Protein AF-A0A962EIC9-F1 (afdb_monomer_lite)

Secondary structure (DSSP, 8-state):
-----EEE-S-SSS---EEEEEEEEETTTEEEEEEEETTEEEEEEE--SSS-HHHHHHHHHHHSTT-EEEE----HHHHHHHHHHHHHHHHHHHS----------PPPEEE---HHHHHHHHHHTTSPTT----HHHHHHHTT-TT-HHHHHHHHHT-SB-

Radius of gyration: 16.2 Å; chains: 1; bounding box: 35×38×38 Å

Structure (mmCIF, N/CA/C/O backbone):
data_AF-A0A962EIC9-F1
#
_entry.id   AF-A0A962EIC9-F1
#
loop_
_atom_site.group_PDB
_atom_site.id
_atom_site.type_symbol
_atom_site.label_atom_id
_atom_site.label_alt_id
_atom_site.label_comp_id
_atom_site.label_asym_id
_atom_site.label_entity_id
_atom_site.label_seq_id
_atom_site.pdbx_PDB_ins_code
_atom_site.Cartn_x
_atom_site.Cartn_y
_atom_site.Cartn_z
_atom_site.occupancy
_atom_site.B_iso_or_equiv
_atom_site.auth_seq_id
_atom_site.auth_comp_id
_atom_site.auth_asym_id
_atom_site.auth_atom_id
_atom_site.pdbx_PDB_model_num
ATOM 1 N N . MET A 1 1 ? -16.361 18.106 -6.132 1.00 31.88 1 MET A N 1
ATOM 2 C CA . MET A 1 1 ? -16.316 16.811 -5.400 1.00 31.88 1 MET A CA 1
ATOM 3 C C . MET A 1 1 ? -15.915 15.711 -6.385 1.00 31.88 1 MET A C 1
ATOM 5 O O . MET A 1 1 ? -16.763 15.001 -6.912 1.00 31.88 1 MET A O 1
ATOM 9 N N . ALA A 1 2 ? -14.630 15.638 -6.741 1.00 37.69 2 ALA A N 1
ATOM 10 C CA . ALA A 1 2 ? -14.134 14.597 -7.638 1.00 37.69 2 ALA A CA 1
ATOM 11 C C . ALA A 1 2 ? -14.112 13.262 -6.876 1.00 37.69 2 ALA A C 1
ATOM 13 O O . ALA A 1 2 ? -13.348 13.090 -5.923 1.00 37.69 2 ALA A O 1
ATOM 14 N N . ASP A 1 3 ? -15.001 12.339 -7.241 1.00 46.19 3 ASP A N 1
ATOM 15 C CA . ASP A 1 3 ? -15.045 11.000 -6.656 1.00 46.19 3 ASP A CA 1
ATOM 16 C C . ASP A 1 3 ? -13.704 10.295 -6.898 1.00 46.19 3 ASP A C 1
ATOM 18 O O . ASP A 1 3 ? -13.356 9.966 -8.032 1.00 46.19 3 ASP A O 1
ATOM 22 N N . LYS A 1 4 ? -12.951 10.029 -5.823 1.00 60.53 4 LYS A N 1
ATOM 23 C CA . LYS A 1 4 ? -11.746 9.187 -5.864 1.00 60.53 4 LYS A CA 1
ATOM 24 C C . LYS A 1 4 ? -12.116 7.830 -6.464 1.00 60.53 4 LYS A C 1
ATOM 26 O O . LYS A 1 4 ? -12.749 7.002 -5.800 1.00 60.53 4 LYS A O 1
ATOM 31 N N . LYS A 1 5 ? -11.719 7.572 -7.708 1.00 82.06 5 LYS A N 1
ATOM 32 C CA . LYS A 1 5 ? -12.122 6.360 -8.420 1.00 82.06 5 LYS A CA 1
ATOM 33 C C . LYS A 1 5 ? -11.212 5.196 -8.038 1.00 82.06 5 LYS A C 1
ATOM 35 O O . LYS A 1 5 ? -10.174 4.947 -8.643 1.00 82.06 5 LYS A O 1
ATOM 40 N N . ILE A 1 6 ? -11.617 4.456 -7.006 1.00 89.62 6 ILE A N 1
ATOM 41 C CA . ILE A 1 6 ? -10.982 3.176 -6.673 1.00 89.62 6 ILE A CA 1
ATOM 42 C C . ILE A 1 6 ? -11.611 2.076 -7.524 1.00 89.62 6 ILE A C 1
ATOM 44 O O . ILE A 1 6 ? -12.747 1.651 -7.297 1.00 89.62 6 ILE A O 1
ATOM 48 N N . ILE A 1 7 ? -10.843 1.584 -8.485 1.00 92.38 7 ILE A N 1
ATOM 49 C CA . ILE A 1 7 ? -11.171 0.444 -9.328 1.00 92.38 7 ILE A CA 1
ATOM 50 C C . ILE A 1 7 ? -10.679 -0.820 -8.621 1.00 92.38 7 ILE A C 1
ATOM 52 O O . ILE A 1 7 ? -9.483 -1.040 -8.441 1.00 92.38 7 ILE A O 1
ATOM 56 N N . TRP A 1 8 ? -11.619 -1.668 -8.209 1.00 92.31 8 TRP A N 1
ATOM 57 C CA . TRP A 1 8 ? -11.310 -2.944 -7.567 1.00 92.31 8 TRP A CA 1
ATOM 58 C C . TRP A 1 8 ? -11.215 -4.051 -8.609 1.00 92.31 8 TRP A C 1
ATOM 60 O O . TRP A 1 8 ? -12.186 -4.334 -9.310 1.00 92.31 8 TRP A O 1
ATOM 70 N N . GLN A 1 9 ? -10.069 -4.718 -8.666 1.00 91.19 9 GLN A N 1
ATOM 71 C CA . GLN A 1 9 ? -9.882 -5.892 -9.504 1.00 91.19 9 GLN A CA 1
ATOM 72 C C . GLN A 1 9 ? -10.280 -7.152 -8.723 1.00 91.19 9 GLN A C 1
ATOM 74 O O . GLN A 1 9 ? -9.680 -7.499 -7.706 1.00 91.19 9 GLN A O 1
ATOM 79 N N . ASN A 1 10 ? -11.313 -7.845 -9.210 1.00 78.00 10 ASN A N 1
ATOM 80 C CA . ASN A 1 10 ? -11.940 -8.972 -8.505 1.00 78.00 10 ASN A CA 1
ATOM 81 C C . ASN A 1 10 ? -11.083 -10.248 -8.480 1.00 78.00 10 ASN A C 1
ATOM 83 O O . ASN A 1 10 ? -11.265 -11.090 -7.604 1.00 78.00 10 ASN A O 1
ATOM 87 N N . SER A 1 11 ? -10.162 -10.414 -9.432 1.00 74.50 11 SER A N 1
ATOM 88 C CA . SER A 1 11 ? -9.276 -11.578 -9.486 1.00 74.50 11 SER A CA 1
ATOM 89 C C . SER A 1 11 ? -7.906 -11.200 -10.025 1.00 74.50 11 SER A C 1
ATOM 91 O O . SER A 1 11 ? -7.782 -10.699 -11.142 1.00 74.50 11 SER A O 1
ATOM 93 N N . ALA A 1 12 ? -6.888 -11.506 -9.225 1.00 70.88 12 ALA A N 1
ATOM 94 C CA . ALA A 1 12 ? -5.478 -11.401 -9.578 1.00 70.88 12 ALA A CA 1
ATOM 95 C C . ALA A 1 12 ? -5.002 -12.541 -10.494 1.00 70.88 12 ALA A C 1
ATOM 97 O O . ALA A 1 12 ? -4.014 -12.414 -11.206 1.00 70.88 12 ALA A O 1
ATOM 98 N N . ARG A 1 13 ? -5.681 -13.694 -10.434 1.00 72.81 13 ARG A N 1
ATOM 99 C CA . ARG A 1 13 ? -5.211 -14.962 -11.021 1.00 72.81 13 ARG A CA 1
ATOM 100 C C . ARG A 1 13 ? -5.745 -15.237 -12.421 1.00 72.81 13 ARG A C 1
ATOM 102 O O . ARG A 1 13 ? -5.412 -16.257 -13.005 1.00 72.81 13 ARG A O 1
ATOM 109 N N . THR A 1 14 ? -6.598 -14.362 -12.934 1.00 71.38 14 THR A N 1
ATOM 110 C CA . THR A 1 14 ? -7.226 -14.499 -14.258 1.00 71.38 14 THR A CA 1
ATOM 111 C C . THR A 1 14 ? -7.030 -13.250 -15.108 1.00 71.38 14 THR A C 1
ATOM 113 O O . THR A 1 14 ? -7.552 -13.176 -16.213 1.00 71.38 14 THR A O 1
ATOM 116 N N . PHE A 1 15 ? -6.329 -12.246 -14.582 1.00 76.31 15 PHE A N 1
ATOM 117 C CA . PHE A 1 15 ? -6.195 -10.941 -15.201 1.00 76.31 15 PHE A CA 1
ATOM 118 C C . PHE A 1 15 ? -4.713 -10.627 -15.375 1.00 76.31 15 PHE A C 1
ATOM 120 O O . PHE A 1 15 ? -3.986 -10.485 -14.393 1.00 76.31 15 PHE A O 1
ATOM 127 N N . SER A 1 16 ? -4.278 -10.586 -16.632 1.00 83.81 16 SER A N 1
ATOM 128 C CA . SER A 1 16 ? -2.933 -10.167 -17.011 1.00 83.81 16 SER A CA 1
ATOM 129 C C . SER A 1 16 ? -2.960 -8.687 -17.368 1.00 83.81 16 SER A C 1
ATOM 131 O O . SER A 1 16 ? -3.873 -8.231 -18.055 1.00 83.81 16 SER A O 1
ATOM 133 N N . GLU A 1 17 ? -1.974 -7.941 -16.881 1.00 85.44 17 GLU A N 1
ATOM 134 C CA . GLU A 1 17 ? -1.825 -6.516 -17.159 1.00 85.44 17 GLU A CA 1
ATOM 135 C C . GLU A 1 17 ? -0.341 -6.140 -17.187 1.00 85.44 17 GLU A C 1
ATOM 137 O O . GLU A 1 17 ? 0.474 -6.725 -16.469 1.00 85.44 17 GLU A O 1
ATOM 142 N N . ASN A 1 18 ? 0.017 -5.170 -18.026 1.00 92.38 18 ASN A N 1
ATOM 143 C CA . ASN A 1 18 ? 1.341 -4.561 -17.983 1.00 92.38 18 ASN A CA 1
ATOM 144 C C . ASN A 1 18 ? 1.363 -3.552 -16.838 1.00 92.38 18 ASN A C 1
ATOM 146 O O . ASN A 1 18 ? 0.504 -2.669 -16.778 1.00 92.38 18 ASN A O 1
ATOM 150 N N . LEU A 1 19 ? 2.332 -3.705 -15.941 1.00 94.44 19 LEU A N 1
ATOM 151 C CA . LEU A 1 19 ? 2.524 -2.804 -14.817 1.00 94.44 19 LEU A CA 1
ATOM 152 C C . LEU A 1 19 ? 3.848 -2.063 -14.989 1.00 94.44 19 LEU A C 1
ATOM 154 O O . LEU A 1 19 ? 4.918 -2.675 -14.959 1.00 94.44 19 LEU A O 1
ATOM 158 N N . GLY A 1 20 ? 3.753 -0.748 -15.165 1.00 94.81 20 GLY A N 1
ATOM 159 C CA . GLY A 1 20 ? 4.900 0.153 -15.195 1.00 94.81 20 GLY A CA 1
ATOM 160 C C . GLY A 1 20 ? 5.292 0.536 -13.774 1.00 94.81 20 GLY A C 1
ATOM 161 O O . GLY A 1 20 ? 4.423 0.766 -12.925 1.00 94.81 20 GLY A O 1
ATOM 162 N N . TYR A 1 21 ? 6.589 0.582 -13.480 1.00 96.06 21 TYR A N 1
ATOM 163 C CA . TYR A 1 21 ? 7.081 1.108 -12.209 1.00 96.06 21 TYR A CA 1
ATOM 164 C C . TYR A 1 21 ? 8.258 2.061 -12.389 1.00 96.06 21 TYR A C 1
ATOM 166 O O . TYR A 1 21 ? 9.152 1.815 -13.200 1.00 96.06 21 TYR A O 1
ATOM 174 N N . ASP A 1 22 ? 8.288 3.089 -11.546 1.00 94.75 22 ASP A N 1
ATOM 175 C CA . ASP A 1 22 ? 9.396 4.032 -11.422 1.00 94.75 22 ASP A CA 1
ATOM 176 C C . ASP A 1 22 ? 9.604 4.416 -9.954 1.00 94.75 22 ASP A C 1
ATOM 178 O O . ASP A 1 22 ? 8.762 4.161 -9.083 1.00 94.75 22 ASP A O 1
ATOM 182 N N . THR A 1 23 ? 10.743 5.038 -9.675 1.00 93.56 23 THR A N 1
ATOM 183 C CA . THR A 1 23 ? 11.039 5.625 -8.371 1.00 93.56 23 THR A CA 1
ATOM 184 C C . THR A 1 23 ? 10.987 7.138 -8.436 1.00 93.56 23 THR A C 1
ATOM 186 O O . THR A 1 23 ? 11.611 7.744 -9.305 1.00 93.56 23 THR A O 1
ATOM 189 N N . LEU A 1 24 ? 10.323 7.741 -7.459 1.00 89.81 24 LEU A N 1
ATOM 190 C CA . LEU A 1 24 ? 10.265 9.183 -7.282 1.00 89.81 24 LEU A CA 1
ATOM 191 C C . LEU A 1 24 ? 10.931 9.561 -5.961 1.00 89.81 24 LEU A C 1
ATOM 193 O O . LEU A 1 24 ? 10.684 8.923 -4.942 1.00 89.81 24 LEU A O 1
ATOM 197 N N . HIS A 1 25 ? 11.764 10.596 -5.965 1.00 88.94 25 HIS A N 1
ATOM 198 C CA . HIS A 1 25 ? 12.350 11.130 -4.741 1.00 88.94 25 HIS A CA 1
ATOM 199 C C . HIS A 1 25 ? 11.590 12.382 -4.311 1.00 88.94 25 HIS A C 1
ATOM 201 O O . HIS A 1 25 ? 11.497 13.323 -5.095 1.00 88.94 25 HIS A O 1
ATOM 207 N N . LEU A 1 26 ? 11.051 12.378 -3.091 1.00 83.50 26 LEU A N 1
ATOM 208 C CA . LEU A 1 26 ? 10.337 13.512 -2.506 1.00 83.50 26 LEU A CA 1
ATOM 209 C C . LEU A 1 26 ? 10.946 13.856 -1.149 1.00 83.50 26 LEU A C 1
ATOM 211 O O . LEU A 1 26 ? 10.914 13.034 -0.237 1.00 83.50 26 LEU A O 1
ATOM 215 N N . ASP A 1 27 ? 11.448 15.072 -0.983 1.00 80.00 27 ASP A N 1
ATOM 216 C CA . ASP A 1 27 ? 11.897 15.561 0.320 1.00 80.00 27 ASP A CA 1
ATOM 217 C C . ASP A 1 27 ? 10.703 16.056 1.158 1.00 80.00 27 ASP A C 1
ATOM 219 O O . ASP A 1 27 ? 9.809 16.699 0.604 1.00 80.00 27 ASP A O 1
ATOM 223 N N . PRO A 1 28 ? 10.647 15.790 2.481 1.00 82.12 28 PRO A N 1
ATOM 224 C CA . PRO A 1 28 ? 11.585 15.008 3.303 1.00 82.12 28 PRO A CA 1
ATOM 225 C C . PRO A 1 28 ? 11.247 13.501 3.392 1.00 82.12 28 PRO A C 1
ATOM 227 O O . PRO A 1 28 ? 11.812 12.777 4.209 1.00 82.12 28 PRO A O 1
ATOM 230 N N . VAL A 1 29 ? 10.287 13.023 2.599 1.00 84.38 29 VAL A N 1
ATOM 231 C CA . VAL A 1 29 ? 9.693 11.673 2.674 1.00 84.38 29 VAL A CA 1
ATOM 232 C C . VAL A 1 29 ? 10.692 10.566 2.318 1.00 84.38 29 VAL A C 1
ATOM 234 O O . VAL A 1 29 ? 10.682 9.487 2.913 1.00 84.38 29 VAL A O 1
ATOM 237 N N . GLY A 1 30 ? 11.552 10.828 1.337 1.00 89.44 30 GLY A N 1
ATOM 238 C CA . GLY A 1 30 ? 12.508 9.890 0.774 1.00 89.44 30 GLY A CA 1
ATOM 239 C C . GLY A 1 30 ? 12.075 9.328 -0.581 1.00 89.44 30 GLY A C 1
ATOM 240 O O . GLY A 1 30 ? 11.361 9.956 -1.361 1.00 89.44 30 GLY A O 1
ATOM 241 N N . THR A 1 31 ? 12.569 8.129 -0.896 1.00 93.38 31 THR A N 1
ATOM 242 C CA . THR A 1 31 ? 12.345 7.509 -2.210 1.00 93.38 31 THR A CA 1
ATOM 243 C C . THR A 1 31 ? 11.080 6.664 -2.188 1.00 93.38 31 THR A C 1
ATOM 245 O O . THR A 1 31 ? 10.997 5.677 -1.460 1.00 93.38 31 THR A O 1
ATOM 248 N N . LEU A 1 32 ? 10.115 7.026 -3.021 1.00 93.44 32 LEU A N 1
ATOM 249 C CA . LEU A 1 32 ? 8.884 6.293 -3.264 1.00 93.44 32 LEU A CA 1
ATOM 250 C C . LEU A 1 32 ? 9.062 5.349 -4.449 1.00 93.44 32 LEU A C 1
ATOM 252 O O . LEU A 1 32 ? 9.619 5.730 -5.477 1.00 93.44 32 LEU A O 1
ATOM 256 N N . LEU A 1 33 ? 8.541 4.131 -4.328 1.00 95.75 33 LEU A N 1
ATOM 257 C CA . LEU A 1 33 ? 8.230 3.287 -5.472 1.00 95.75 33 LEU A CA 1
ATOM 258 C C . LEU A 1 33 ? 6.776 3.523 -5.859 1.00 95.75 33 LEU A C 1
ATOM 260 O O . LEU A 1 33 ? 5.874 3.387 -5.029 1.00 95.75 33 LEU A O 1
ATOM 264 N N . VAL A 1 34 ? 6.561 3.809 -7.133 1.00 95.62 34 VAL A N 1
ATOM 265 C CA . VAL A 1 34 ? 5.237 3.968 -7.717 1.00 95.62 34 VAL A CA 1
ATOM 266 C C . VAL A 1 34 ? 5.073 2.896 -8.785 1.00 95.62 34 VAL A C 1
ATOM 268 O O . VAL A 1 34 ? 5.957 2.700 -9.617 1.00 95.62 34 VAL A O 1
ATOM 271 N N . CYS A 1 35 ? 3.936 2.209 -8.775 1.00 95.69 35 CYS A N 1
ATOM 272 C CA . CYS A 1 35 ? 3.554 1.269 -9.818 1.00 95.69 35 CYS A CA 1
ATOM 273 C C . CYS A 1 35 ? 2.142 1.582 -10.303 1.00 95.69 35 CYS A C 1
ATOM 275 O O . CYS A 1 35 ? 1.236 1.820 -9.495 1.00 95.69 35 CYS A O 1
ATOM 277 N N . HIS A 1 36 ? 1.945 1.560 -11.616 1.00 93.62 36 HIS A N 1
ATOM 278 C CA . HIS A 1 36 ? 0.662 1.841 -12.239 1.00 93.62 36 HIS A CA 1
ATOM 279 C C . HIS A 1 36 ? 0.305 0.801 -13.293 1.00 93.62 36 HIS A C 1
ATOM 281 O O . HIS A 1 36 ? 1.142 0.093 -13.848 1.00 93.62 36 HIS A O 1
ATOM 287 N N . SER A 1 37 ? -0.989 0.755 -13.563 1.00 92.56 37 SER A N 1
ATOM 288 C CA . SER A 1 37 ? -1.615 -0.004 -14.632 1.00 92.56 37 SER A CA 1
ATOM 289 C C . SER A 1 37 ? -2.257 0.947 -15.642 1.00 92.56 37 SER A C 1
ATOM 291 O O . SER A 1 37 ? -2.260 2.165 -15.448 1.00 92.56 37 SER A O 1
ATOM 293 N N . SER A 1 38 ? -2.904 0.390 -16.668 1.00 89.75 38 SER A N 1
ATOM 294 C CA . SER A 1 38 ? -3.739 1.157 -17.603 1.00 89.75 38 SER A CA 1
ATOM 295 C C . SER A 1 38 ? -4.922 1.878 -16.934 1.00 89.75 38 SER A C 1
ATOM 297 O O . SER A 1 38 ? -5.479 2.811 -17.506 1.00 89.75 38 SER A O 1
ATOM 299 N N . LYS A 1 39 ? -5.310 1.454 -15.722 1.00 90.44 39 LYS A N 1
ATOM 300 C CA . LYS A 1 39 ? -6.475 1.967 -14.984 1.00 90.44 39 LYS A CA 1
ATOM 3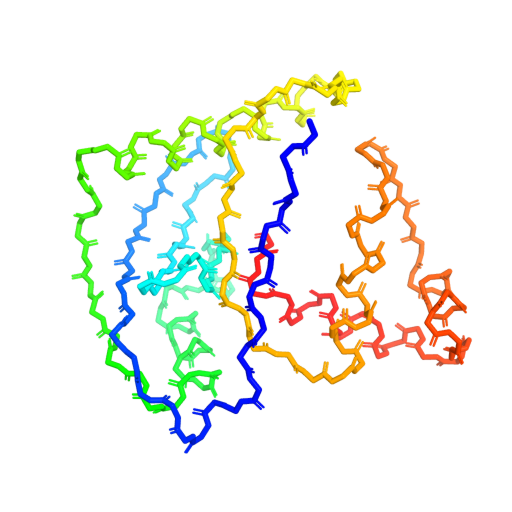01 C C . LYS A 1 39 ? -6.113 2.843 -13.782 1.00 90.44 39 LYS A C 1
ATOM 303 O O . LYS A 1 39 ? -7.013 3.238 -13.050 1.00 90.44 39 LYS A O 1
ATOM 308 N N . GLY A 1 40 ? -4.826 3.088 -13.538 1.00 90.94 40 GLY A N 1
ATOM 309 C CA . GLY A 1 40 ? -4.359 3.898 -12.412 1.00 90.94 40 GLY A CA 1
ATOM 310 C C . GLY A 1 40 ? -3.313 3.211 -11.538 1.00 90.94 40 GLY A C 1
ATOM 311 O O . GLY A 1 40 ? -2.813 2.126 -11.860 1.00 90.94 40 GLY A O 1
ATOM 312 N N . ILE A 1 41 ? -2.980 3.864 -10.424 1.00 93.38 41 ILE A N 1
ATOM 313 C CA . ILE A 1 41 ? -1.929 3.449 -9.488 1.00 93.38 41 ILE A CA 1
ATOM 314 C C . ILE A 1 41 ? -2.351 2.167 -8.776 1.00 93.38 41 ILE A C 1
ATOM 316 O O . ILE A 1 41 ? -3.418 2.096 -8.165 1.00 93.38 41 ILE A O 1
ATOM 320 N N . CYS A 1 42 ? -1.493 1.154 -8.823 1.00 94.69 42 CYS A N 1
ATOM 321 C CA . CYS A 1 42 ? -1.709 -0.124 -8.149 1.00 94.69 42 CYS A CA 1
ATOM 322 C C . CYS A 1 42 ? -0.757 -0.354 -6.969 1.00 94.69 42 CYS A C 1
ATOM 324 O O . CYS A 1 42 ? -1.011 -1.245 -6.154 1.00 94.69 42 CYS A O 1
ATOM 326 N N . TYR A 1 43 ? 0.316 0.439 -6.869 1.00 96.19 43 TYR A N 1
ATOM 327 C CA . TYR A 1 43 ? 1.193 0.488 -5.703 1.00 96.19 43 TYR A CA 1
ATOM 328 C C . TYR A 1 43 ? 1.815 1.880 -5.524 1.00 96.19 43 TYR A C 1
ATOM 330 O O . TYR A 1 43 ? 2.262 2.492 -6.492 1.00 96.19 43 TYR A O 1
ATOM 338 N N . LEU A 1 44 ? 1.895 2.340 -4.280 1.00 94.81 44 LEU A N 1
ATOM 339 C CA . LEU A 1 44 ? 2.640 3.516 -3.844 1.00 94.81 44 LEU A CA 1
ATOM 340 C C . LEU A 1 44 ? 3.201 3.220 -2.453 1.00 94.81 44 LEU A C 1
ATOM 342 O O . LEU A 1 44 ? 2.435 2.888 -1.549 1.00 94.81 44 LEU A O 1
ATOM 346 N N . GLY A 1 45 ? 4.515 3.332 -2.275 1.00 93.75 45 GLY A N 1
ATOM 347 C CA . GLY A 1 45 ? 5.111 3.148 -0.955 1.00 93.75 45 GLY A CA 1
ATOM 348 C C . GLY A 1 45 ? 6.566 3.574 -0.857 1.00 93.75 45 GLY A C 1
ATOM 349 O O . GLY A 1 45 ? 7.299 3.574 -1.846 1.00 93.75 45 GLY A O 1
ATOM 350 N N . ILE A 1 46 ? 6.988 3.916 0.358 1.00 93.62 46 ILE A N 1
ATOM 351 C CA . ILE A 1 46 ? 8.355 4.351 0.663 1.00 93.62 46 ILE A CA 1
ATOM 352 C C . ILE A 1 46 ? 9.316 3.155 0.649 1.00 93.62 46 ILE A C 1
ATOM 354 O O . ILE A 1 46 ? 9.067 2.122 1.274 1.00 93.62 46 ILE A O 1
ATOM 358 N N . LEU A 1 47 ? 10.448 3.315 -0.034 1.00 95.25 47 LEU A N 1
ATOM 359 C CA . LEU A 1 47 ? 11.563 2.377 -0.015 1.00 95.25 47 LEU A CA 1
ATOM 360 C C . LEU A 1 47 ? 12.515 2.690 1.142 1.00 95.25 47 LEU A C 1
ATOM 362 O O . LEU A 1 47 ? 12.883 3.839 1.381 1.00 95.25 47 LEU A O 1
ATOM 366 N N . ASN A 1 48 ? 12.963 1.649 1.841 1.00 93.75 48 ASN A N 1
ATOM 367 C CA . ASN A 1 48 ? 13.930 1.750 2.936 1.00 93.75 48 ASN A CA 1
ATOM 368 C C . ASN A 1 48 ? 14.764 0.465 3.058 1.00 93.75 48 ASN A C 1
ATOM 370 O O . ASN A 1 48 ? 14.670 -0.435 2.221 1.00 93.75 48 ASN A O 1
ATOM 374 N N . LYS A 1 49 ? 15.620 0.376 4.085 1.00 92.62 49 LYS A N 1
ATOM 375 C CA . LYS A 1 49 ? 16.485 -0.796 4.301 1.00 92.62 49 LYS A CA 1
ATOM 376 C C . LYS A 1 49 ? 15.670 -2.068 4.557 1.00 92.62 49 LYS A C 1
ATOM 378 O O . LYS A 1 49 ? 16.063 -3.141 4.103 1.00 92.62 49 LYS A O 1
ATOM 383 N N . GLU A 1 50 ? 14.538 -1.962 5.252 1.00 91.12 50 GLU A N 1
ATOM 384 C CA . GLU A 1 50 ? 13.646 -3.090 5.529 1.00 91.12 50 GLU A CA 1
ATOM 385 C C . GLU A 1 50 ? 12.836 -3.514 4.289 1.00 91.12 50 GLU A C 1
ATOM 387 O O . GLU A 1 50 ? 12.596 -4.708 4.078 1.00 91.12 50 GLU A O 1
ATOM 392 N N . ASN A 1 51 ? 12.460 -2.548 3.445 1.00 91.06 51 ASN A N 1
ATOM 393 C CA . ASN A 1 51 ? 11.666 -2.710 2.226 1.00 91.06 51 ASN A CA 1
ATOM 394 C C . ASN A 1 51 ? 12.420 -2.161 1.001 1.00 91.06 51 ASN A C 1
ATOM 396 O O . ASN A 1 51 ? 12.034 -1.135 0.435 1.00 91.06 51 ASN A O 1
ATOM 400 N N . PRO A 1 52 ? 13.503 -2.832 0.567 1.00 95.88 52 PRO A N 1
ATOM 401 C CA . PRO A 1 52 ? 14.195 -2.468 -0.659 1.00 95.88 52 PRO A CA 1
ATOM 402 C C . PRO A 1 52 ? 13.302 -2.717 -1.880 1.00 95.88 52 PRO A C 1
ATOM 404 O O . PRO A 1 52 ? 12.329 -3.478 -1.826 1.00 95.88 52 PRO A O 1
ATOM 407 N N . ILE A 1 53 ? 13.667 -2.112 -3.013 1.00 96.00 53 ILE A N 1
ATOM 408 C CA . ILE A 1 53 ? 12.888 -2.202 -4.255 1.00 96.00 53 ILE A CA 1
ATOM 409 C C . ILE A 1 53 ? 12.644 -3.651 -4.695 1.00 96.00 53 ILE A C 1
ATOM 411 O O . ILE A 1 53 ? 11.526 -3.987 -5.060 1.00 96.00 53 ILE A O 1
ATOM 415 N N . THR A 1 54 ? 13.639 -4.534 -4.576 1.00 95.81 54 THR A N 1
ATOM 416 C CA . THR A 1 54 ? 13.534 -5.948 -4.974 1.00 95.81 54 THR A CA 1
ATOM 417 C C . THR A 1 54 ? 12.429 -6.681 -4.215 1.00 95.81 54 THR A C 1
ATOM 419 O O . THR A 1 54 ? 11.510 -7.210 -4.833 1.00 95.81 54 THR A O 1
ATOM 422 N N . LYS A 1 55 ? 12.442 -6.616 -2.877 1.00 95.88 55 LYS A N 1
ATOM 423 C CA . LYS A 1 55 ? 11.391 -7.210 -2.030 1.00 95.88 55 LYS A CA 1
ATOM 424 C C . LYS A 1 55 ? 10.021 -6.591 -2.288 1.00 95.88 55 LYS A C 1
ATOM 426 O O . LYS A 1 55 ? 8.995 -7.248 -2.136 1.00 95.88 55 LYS A O 1
ATOM 431 N N . THR A 1 56 ? 9.990 -5.307 -2.626 1.00 96.06 56 THR A N 1
ATOM 432 C CA . THR A 1 56 ? 8.737 -4.597 -2.886 1.00 96.06 56 THR A CA 1
ATOM 433 C C . THR A 1 56 ? 8.124 -5.027 -4.218 1.00 96.06 56 THR A C 1
ATOM 435 O O . THR A 1 56 ? 6.938 -5.344 -4.267 1.00 96.06 56 THR A O 1
ATOM 438 N N . LEU A 1 57 ? 8.935 -5.145 -5.271 1.00 96.44 57 LEU A N 1
ATOM 439 C CA . LEU A 1 57 ? 8.517 -5.681 -6.568 1.00 96.44 57 LEU A CA 1
ATOM 440 C C . LEU A 1 57 ? 8.045 -7.137 -6.457 1.00 96.44 57 LEU A C 1
ATOM 442 O O . LEU A 1 57 ? 7.019 -7.484 -7.034 1.00 96.44 57 LEU A O 1
ATOM 446 N N . GLU A 1 58 ? 8.706 -7.970 -5.646 1.00 95.69 58 GLU A N 1
ATOM 447 C CA . GLU A 1 58 ? 8.235 -9.331 -5.344 1.00 95.69 58 GLU A CA 1
ATOM 448 C C . GLU A 1 58 ? 6.835 -9.328 -4.710 1.00 95.69 58 GLU A C 1
ATOM 450 O O . GLU A 1 58 ? 5.964 -10.097 -5.119 1.00 95.69 58 GLU A O 1
ATOM 455 N N . LYS A 1 59 ? 6.570 -8.431 -3.746 1.00 94.50 59 LYS A N 1
ATOM 456 C CA . LYS A 1 59 ? 5.230 -8.271 -3.149 1.00 94.50 59 LYS A CA 1
ATOM 457 C C . LYS A 1 59 ? 4.187 -7.842 -4.187 1.00 94.50 59 LYS A C 1
ATOM 459 O O . LYS A 1 59 ? 3.057 -8.333 -4.140 1.00 94.50 59 LYS A O 1
ATOM 464 N N . ILE A 1 60 ? 4.550 -6.949 -5.112 1.00 95.12 60 ILE A N 1
ATOM 465 C CA . ILE A 1 60 ? 3.668 -6.519 -6.207 1.00 95.12 60 ILE A CA 1
ATOM 466 C C . ILE A 1 60 ? 3.371 -7.701 -7.135 1.00 95.12 60 ILE A C 1
ATOM 468 O O . ILE A 1 60 ? 2.198 -7.969 -7.384 1.00 95.12 60 ILE A O 1
ATOM 472 N N . GLN A 1 61 ? 4.383 -8.471 -7.551 1.00 94.38 61 GLN A N 1
ATOM 473 C CA . GLN A 1 61 ? 4.200 -9.665 -8.385 1.00 94.38 61 GLN A CA 1
ATOM 474 C C . GLN A 1 61 ? 3.336 -10.721 -7.684 1.00 94.38 61 GLN A C 1
ATOM 476 O O . GLN A 1 61 ? 2.465 -11.316 -8.306 1.00 94.38 61 GLN A O 1
ATOM 481 N N . LEU A 1 62 ? 3.506 -10.940 -6.377 1.00 93.44 62 LEU A N 1
ATOM 482 C CA . LEU A 1 62 ? 2.647 -11.861 -5.620 1.00 93.44 62 LEU A CA 1
ATOM 483 C C . LEU A 1 62 ? 1.179 -11.411 -5.611 1.00 93.44 62 LEU A C 1
ATOM 485 O O . LEU A 1 62 ? 0.273 -12.249 -5.623 1.00 93.44 62 LEU A O 1
ATOM 489 N N . ARG A 1 63 ? 0.935 -10.096 -5.584 1.00 93.00 63 ARG A N 1
ATOM 490 C CA . ARG A 1 63 ? -0.414 -9.520 -5.650 1.00 93.00 63 ARG A CA 1
ATOM 491 C C . ARG A 1 63 ? -0.988 -9.529 -7.064 1.00 93.00 63 ARG A C 1
ATOM 493 O O . ARG A 1 63 ? -2.193 -9.709 -7.201 1.00 93.00 63 ARG A O 1
ATOM 500 N N . TRP A 1 64 ? -0.141 -9.384 -8.077 1.00 94.25 64 TRP A N 1
ATOM 501 C CA . TRP A 1 64 ? -0.472 -9.381 -9.499 1.00 94.25 64 TRP A CA 1
ATOM 502 C C . TRP A 1 64 ? 0.282 -10.513 -10.222 1.00 94.25 64 TRP A C 1
ATOM 504 O O . TRP A 1 64 ? 1.189 -10.260 -11.007 1.00 94.25 64 TRP A O 1
ATOM 514 N N . PRO A 1 65 ? -0.061 -11.790 -9.982 1.00 93.44 65 PRO A N 1
ATOM 515 C CA . PRO A 1 65 ? 0.765 -12.927 -10.394 1.00 93.44 65 PRO A CA 1
ATOM 516 C C . PRO A 1 65 ? 0.934 -13.060 -11.908 1.00 93.44 65 PRO A C 1
ATOM 518 O O . PRO A 1 65 ? 1.934 -13.615 -12.352 1.00 93.44 65 PRO A O 1
ATOM 521 N N . LEU A 1 66 ? -0.020 -12.547 -12.689 1.00 93.12 66 LEU A N 1
ATOM 522 C CA . LEU A 1 66 ? -0.002 -12.582 -14.153 1.00 93.12 66 LEU A CA 1
ATOM 523 C C . LEU A 1 66 ? 0.428 -11.256 -14.790 1.00 93.12 66 LEU A C 1
ATOM 525 O O . LEU A 1 66 ? 0.264 -11.085 -16.002 1.00 93.12 66 LEU A O 1
ATOM 529 N N . CYS A 1 67 ? 0.909 -10.297 -13.995 1.00 93.81 67 CYS A N 1
ATOM 530 C CA . CYS A 1 67 ? 1.398 -9.053 -14.563 1.00 93.81 67 CYS A CA 1
ATOM 531 C C . CYS A 1 67 ? 2.767 -9.219 -15.213 1.00 93.81 67 CYS A C 1
ATOM 533 O O . CYS A 1 67 ? 3.574 -10.066 -14.819 1.00 93.81 67 CYS A O 1
ATOM 535 N N . ASN A 1 68 ? 3.012 -8.357 -16.190 1.00 94.00 68 ASN A N 1
ATOM 536 C CA . ASN A 1 68 ? 4.324 -8.115 -16.756 1.00 94.00 68 ASN A CA 1
ATOM 537 C C . ASN A 1 68 ? 4.857 -6.809 -16.150 1.00 94.00 68 ASN A C 1
ATOM 539 O O . ASN A 1 68 ? 4.436 -5.723 -16.555 1.00 94.00 68 ASN A O 1
ATOM 543 N N . LEU A 1 69 ? 5.719 -6.928 -15.135 1.00 94.62 69 LEU A N 1
ATOM 544 C CA . LEU A 1 69 ? 6.359 -5.786 -14.479 1.00 94.62 69 LEU A CA 1
ATOM 545 C C . LEU A 1 69 ? 7.506 -5.256 -15.331 1.00 94.62 69 LEU A C 1
ATOM 547 O O . LEU A 1 69 ? 8.439 -5.991 -15.657 1.00 94.62 69 LEU A O 1
ATOM 551 N N . GLN A 1 70 ? 7.467 -3.963 -15.633 1.00 94.38 70 GLN A N 1
ATOM 552 C CA . GLN A 1 70 ? 8.494 -3.304 -16.426 1.00 94.38 70 GLN A CA 1
ATOM 553 C C . GLN A 1 70 ? 8.910 -1.995 -15.768 1.00 94.38 70 GLN A C 1
ATOM 555 O O . GLN A 1 70 ? 8.069 -1.205 -15.337 1.00 94.38 70 GLN A O 1
ATOM 560 N N . LYS A 1 71 ? 10.226 -1.767 -15.693 1.00 94.19 71 LYS A N 1
ATOM 561 C CA . LYS A 1 71 ? 10.737 -0.460 -15.293 1.00 94.19 71 LYS A CA 1
ATOM 562 C C . LYS A 1 71 ? 10.401 0.529 -16.399 1.00 94.19 71 LYS A C 1
ATOM 564 O O . LYS A 1 71 ? 10.800 0.327 -17.543 1.00 94.19 71 LYS A O 1
ATOM 569 N N . GLU A 1 72 ? 9.723 1.599 -16.034 1.00 89.75 72 GLU A N 1
ATOM 570 C CA . GLU A 1 72 ? 9.333 2.678 -16.927 1.00 89.75 72 GLU A CA 1
ATOM 571 C C . GLU A 1 72 ? 9.852 3.984 -16.334 1.00 89.75 72 GLU A C 1
ATOM 573 O O . GLU A 1 72 ? 9.788 4.173 -15.126 1.00 89.75 72 GLU A O 1
ATOM 578 N N . ILE A 1 73 ? 10.408 4.872 -17.160 1.00 85.94 73 ILE A N 1
ATOM 579 C CA . ILE A 1 73 ? 10.739 6.225 -16.705 1.00 85.94 73 ILE A CA 1
ATOM 580 C C . ILE A 1 73 ? 9.487 7.057 -16.917 1.00 85.94 73 ILE A C 1
ATOM 582 O O . ILE A 1 73 ? 9.126 7.341 -18.064 1.00 85.94 73 ILE A O 1
ATOM 586 N N . PHE A 1 74 ? 8.829 7.458 -15.833 1.00 83.00 74 PHE A N 1
ATOM 587 C CA . PHE A 1 74 ? 7.664 8.320 -15.969 1.00 83.00 74 PHE A CA 1
ATOM 588 C C . PHE A 1 74 ? 8.103 9.646 -16.587 1.00 83.00 74 PHE A C 1
ATOM 590 O O . PHE A 1 74 ? 9.102 10.251 -16.191 1.00 83.00 74 PHE A O 1
ATOM 597 N N . SER A 1 75 ? 7.371 10.107 -17.594 1.00 76.38 75 SER A N 1
ATOM 598 C CA . SER A 1 75 ? 7.703 11.333 -18.314 1.00 76.38 75 SER A CA 1
ATOM 599 C C . SER A 1 75 ? 6.448 12.107 -18.702 1.00 76.38 75 SER A C 1
ATOM 601 O O . SER A 1 75 ? 5.328 11.595 -18.645 1.00 76.38 75 SER A O 1
ATOM 603 N N . GLY A 1 76 ? 6.641 13.377 -19.056 1.00 79.88 76 GLY A N 1
ATOM 604 C CA . GLY A 1 76 ? 5.569 14.245 -19.526 1.00 79.88 76 GLY A CA 1
ATOM 605 C C . GLY A 1 76 ? 4.491 14.512 -18.474 1.00 79.88 76 GLY A C 1
ATOM 606 O O . GLY A 1 76 ? 4.772 14.724 -17.295 1.00 79.88 76 GLY A O 1
ATOM 607 N N . THR A 1 77 ? 3.239 14.534 -18.926 1.00 78.75 77 THR A N 1
ATOM 608 C CA . THR A 1 77 ? 2.079 14.960 -18.133 1.00 78.75 77 THR A CA 1
ATOM 609 C C . THR A 1 77 ? 1.788 14.046 -16.948 1.00 78.75 77 THR A C 1
ATOM 611 O O . THR A 1 77 ? 1.459 14.550 -15.879 1.00 78.75 77 THR A O 1
ATOM 614 N N . PHE A 1 78 ? 1.958 12.72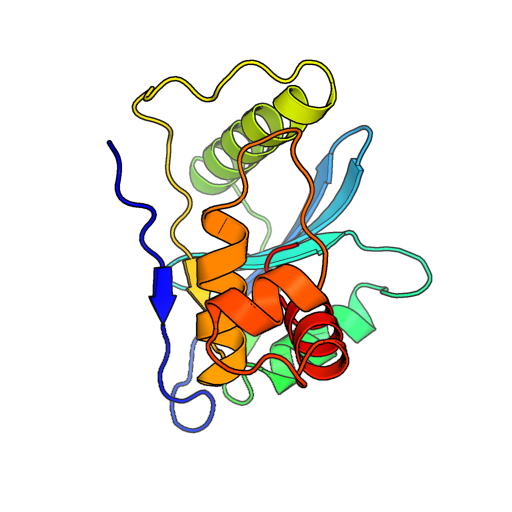8 -17.1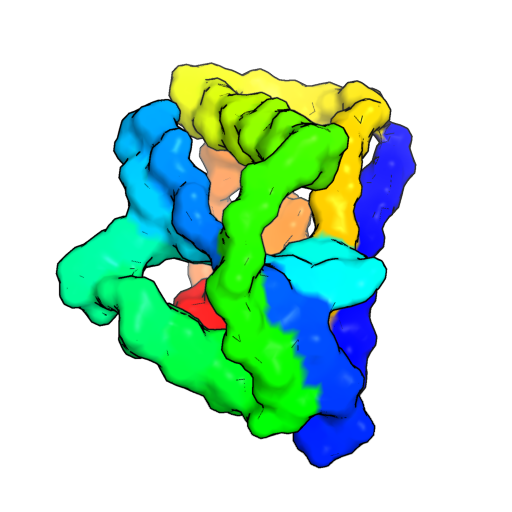00 1.00 80.62 78 PHE A N 1
ATOM 615 C CA . PHE A 1 78 ? 1.689 11.766 -16.027 1.00 80.62 78 PHE A CA 1
ATOM 616 C C . PHE A 1 78 ? 2.614 11.980 -14.826 1.00 80.62 78 PHE A C 1
ATOM 618 O O . PHE A 1 78 ? 2.139 12.094 -13.698 1.00 80.62 78 PHE A O 1
ATOM 625 N N . LYS A 1 79 ? 3.926 12.098 -15.071 1.00 82.62 79 LYS A N 1
ATOM 626 C CA . LYS A 1 79 ? 4.904 12.361 -14.008 1.00 82.62 79 LYS A CA 1
ATOM 627 C C . LYS A 1 79 ? 4.615 13.681 -13.300 1.00 82.62 79 LYS A C 1
ATOM 629 O O . LYS A 1 79 ? 4.592 13.710 -12.075 1.00 82.62 79 LYS A O 1
ATOM 634 N N . ASN A 1 80 ? 4.352 14.741 -14.064 1.00 80.81 80 ASN A N 1
ATOM 635 C CA . ASN A 1 80 ? 4.084 16.061 -13.499 1.00 80.81 80 ASN A CA 1
ATOM 636 C C . ASN A 1 80 ? 2.819 16.055 -12.628 1.00 80.81 80 ASN A C 1
ATOM 638 O O . ASN A 1 80 ? 2.866 16.537 -11.505 1.00 80.81 80 ASN A O 1
ATOM 642 N N . SER A 1 81 ? 1.717 15.461 -13.102 1.00 82.19 81 SER A N 1
ATOM 643 C CA . SER A 1 81 ? 0.472 15.346 -12.324 1.00 82.19 81 SER A CA 1
ATOM 644 C C . SER A 1 81 ? 0.664 14.504 -11.057 1.00 82.19 81 SER A C 1
ATOM 646 O O . SER A 1 81 ? 0.220 14.893 -9.973 1.00 82.19 81 SER A O 1
ATOM 648 N N . LEU A 1 82 ? 1.400 13.390 -11.155 1.00 82.88 82 LEU A N 1
ATOM 649 C CA . LEU A 1 82 ? 1.740 12.552 -10.008 1.00 82.88 82 LEU A CA 1
ATOM 650 C C . LEU A 1 82 ? 2.562 13.326 -8.969 1.00 82.88 82 LEU A C 1
ATOM 652 O O . LEU A 1 82 ? 2.189 13.355 -7.799 1.00 82.88 82 LEU A O 1
ATOM 656 N N . GLU A 1 83 ? 3.656 13.968 -9.381 1.00 83.12 83 GLU A N 1
ATOM 657 C CA . GLU A 1 83 ? 4.510 14.768 -8.498 1.00 83.12 83 GLU A CA 1
ATOM 658 C C . GLU A 1 83 ? 3.740 15.931 -7.872 1.00 83.12 83 GLU A C 1
ATOM 660 O O . GLU A 1 83 ? 3.809 16.119 -6.660 1.00 83.12 83 GLU A O 1
ATOM 665 N N . SER A 1 84 ? 2.965 16.683 -8.659 1.00 81.75 84 SER A N 1
ATOM 666 C CA . SER A 1 84 ? 2.134 17.779 -8.155 1.00 81.75 84 SER A CA 1
ATOM 667 C C . SER A 1 84 ? 1.120 17.287 -7.125 1.00 81.75 84 SER A C 1
ATOM 669 O O . SER A 1 84 ? 1.026 17.863 -6.043 1.00 81.75 84 SER A O 1
ATOM 671 N N . THR A 1 85 ? 0.414 16.189 -7.406 1.00 82.56 85 THR A N 1
ATOM 672 C CA . THR A 1 85 ? -0.580 15.633 -6.481 1.00 82.56 85 THR A CA 1
ATOM 673 C C . THR A 1 85 ? 0.065 15.121 -5.195 1.00 82.56 85 THR A C 1
ATOM 675 O O . THR A 1 85 ? -0.447 15.374 -4.103 1.00 82.56 85 THR A O 1
ATOM 678 N N . LEU A 1 86 ? 1.199 14.421 -5.296 1.00 80.94 86 LEU A N 1
ATOM 679 C CA . LEU A 1 86 ? 1.930 13.928 -4.129 1.00 80.94 86 LEU A CA 1
ATOM 680 C C . LEU A 1 86 ? 2.494 15.084 -3.298 1.00 80.94 86 LEU A C 1
ATOM 682 O O . LEU A 1 86 ? 2.3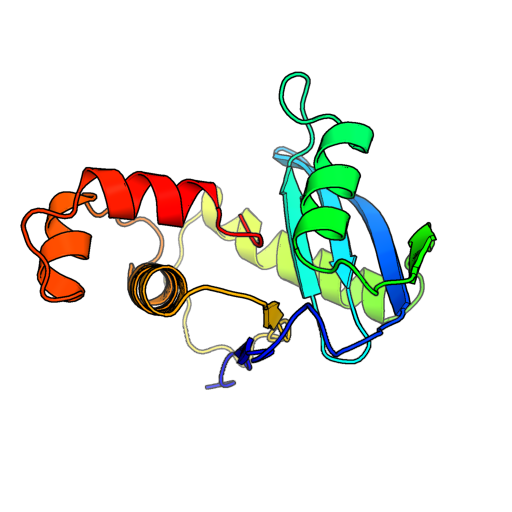07 15.090 -2.087 1.00 80.94 86 LEU A O 1
ATOM 686 N N . ASN A 1 87 ? 3.100 16.092 -3.925 1.00 78.44 87 ASN A N 1
ATOM 687 C CA . ASN A 1 87 ? 3.630 17.265 -3.229 1.00 78.44 87 ASN A CA 1
ATOM 688 C C . ASN A 1 87 ? 2.535 18.050 -2.505 1.00 78.44 87 ASN A C 1
ATOM 690 O O . ASN A 1 87 ? 2.730 18.447 -1.360 1.00 78.44 87 ASN A O 1
ATOM 694 N N . LEU A 1 88 ? 1.364 18.230 -3.125 1.00 75.88 88 LEU A N 1
ATOM 695 C CA . LEU A 1 88 ? 0.224 18.875 -2.471 1.00 75.88 88 LEU A CA 1
ATOM 696 C C . LEU A 1 88 ? -0.247 18.067 -1.259 1.00 75.88 88 LEU A C 1
ATOM 698 O O . LEU A 1 88 ? -0.386 18.616 -0.169 1.00 75.88 88 LEU A O 1
ATOM 702 N N . LYS A 1 89 ? -0.443 16.753 -1.421 1.00 75.44 89 LYS A N 1
ATOM 703 C CA . LYS A 1 89 ? -0.941 15.889 -0.341 1.00 75.44 89 LYS A CA 1
ATOM 704 C C . LYS A 1 89 ? 0.070 15.693 0.787 1.00 75.44 89 LYS A C 1
ATOM 706 O O . LYS A 1 89 ? -0.342 15.544 1.933 1.00 75.44 89 LYS A O 1
ATOM 711 N N . MET A 1 90 ? 1.366 15.728 0.488 1.00 70.38 90 MET A N 1
ATOM 712 C CA . MET A 1 90 ? 2.429 15.643 1.491 1.00 70.38 90 MET A CA 1
ATOM 713 C C . MET A 1 90 ? 2.719 16.994 2.149 1.00 70.38 90 MET A C 1
ATOM 715 O O . MET A 1 90 ? 2.986 17.019 3.341 1.00 70.38 90 MET A O 1
ATOM 719 N N . GLY A 1 91 ? 2.572 18.123 1.447 1.00 60.75 91 GLY A N 1
ATOM 720 C CA . GLY A 1 91 ? 2.682 19.463 2.042 1.00 60.75 91 GLY A CA 1
ATOM 721 C C . GLY A 1 91 ? 1.630 19.743 3.127 1.00 60.75 91 GLY A C 1
ATOM 722 O O . GLY A 1 91 ? 1.851 20.559 4.020 1.00 60.75 91 GLY A O 1
ATOM 723 N N . ILE A 1 92 ? 0.511 19.009 3.113 1.00 55.72 92 ILE A N 1
ATOM 724 C CA . ILE A 1 92 ? -0.483 18.997 4.200 1.00 55.72 92 ILE A CA 1
ATOM 725 C C . ILE A 1 92 ? 0.104 18.427 5.503 1.00 55.72 92 ILE A C 1
ATOM 727 O O . ILE A 1 92 ? -0.369 18.782 6.578 1.00 55.72 92 ILE A O 1
ATOM 731 N N . ILE A 1 93 ? 1.136 17.577 5.451 1.00 53.28 93 ILE A N 1
ATOM 732 C CA . ILE A 1 93 ? 1.790 17.044 6.659 1.00 53.28 93 ILE A CA 1
ATOM 733 C C . ILE A 1 93 ? 2.469 18.169 7.445 1.00 53.28 93 ILE A C 1
ATOM 735 O O . ILE A 1 93 ? 2.352 18.201 8.669 1.00 53.28 93 ILE A O 1
ATOM 739 N N . ASP A 1 94 ? 3.113 19.110 6.752 1.00 51.84 94 ASP A N 1
ATOM 740 C CA . ASP A 1 94 ? 3.807 20.236 7.385 1.00 51.84 94 ASP A CA 1
ATOM 741 C C . ASP A 1 94 ? 2.842 21.346 7.831 1.00 51.84 94 ASP A C 1
ATOM 743 O O . ASP A 1 94 ? 3.115 22.070 8.790 1.00 51.84 94 ASP A O 1
ATOM 747 N N . ASN A 1 95 ? 1.692 21.485 7.163 1.00 51.81 95 ASN A N 1
ATOM 748 C CA . ASN A 1 95 ? 0.650 22.438 7.535 1.00 51.81 95 ASN A CA 1
ATOM 749 C C . ASN A 1 95 ? -0.746 21.875 7.213 1.00 51.81 95 ASN A C 1
ATOM 751 O O . ASN A 1 95 ? -1.251 22.091 6.104 1.00 51.81 95 ASN A O 1
ATOM 755 N N . PRO A 1 96 ? -1.391 21.160 8.156 1.00 52.94 96 PRO A N 1
ATOM 756 C CA . PRO A 1 96 ? -2.670 20.516 7.907 1.00 52.94 96 PRO A CA 1
ATOM 757 C C . PRO A 1 96 ? -3.780 21.563 7.843 1.00 52.94 96 PRO A C 1
ATOM 759 O O . PRO A 1 96 ? -4.451 21.858 8.832 1.00 52.94 96 PRO A O 1
ATOM 762 N N . LYS A 1 97 ? -3.999 22.140 6.661 1.00 51.16 97 LYS A N 1
ATOM 763 C CA . LYS A 1 97 ? -5.263 22.812 6.367 1.00 51.16 97 LYS A CA 1
ATOM 764 C C . LYS A 1 97 ? -6.336 21.747 6.129 1.00 51.16 97 LYS A C 1
ATOM 766 O O . LYS A 1 97 ? -6.028 20.703 5.548 1.00 51.16 97 LYS A O 1
ATOM 771 N N . PRO A 1 98 ? -7.590 21.984 6.558 1.00 48.84 98 PRO A N 1
ATOM 772 C CA . PRO A 1 98 ? -8.709 21.187 6.087 1.00 48.84 98 PRO A CA 1
ATOM 773 C C . PRO A 1 98 ? -8.642 21.137 4.563 1.00 48.84 98 PRO A C 1
ATOM 775 O O . PRO A 1 98 ? -8.483 22.176 3.923 1.00 48.84 98 PRO A O 1
ATOM 778 N N . LEU A 1 99 ? -8.707 19.929 4.007 1.00 52.38 99 LEU A N 1
ATOM 779 C CA . LEU A 1 99 ? -8.925 19.718 2.583 1.00 52.38 99 LEU A CA 1
ATOM 780 C C . LEU A 1 99 ? -10.301 20.320 2.265 1.00 52.38 99 LEU A C 1
ATOM 782 O O . LEU A 1 99 ? -11.315 19.637 2.386 1.00 52.38 99 LEU A O 1
ATOM 786 N N . GLU A 1 100 ? -10.364 21.620 1.983 1.00 47.66 100 GLU A N 1
ATOM 787 C CA . GLU A 1 100 ? -11.537 22.203 1.342 1.00 47.66 100 GLU A CA 1
ATOM 788 C C . GLU A 1 100 ? -11.695 21.516 -0.018 1.00 47.66 100 GLU A C 1
ATOM 790 O O . GLU A 1 100 ? -10.687 21.173 -0.643 1.00 47.66 100 GLU A O 1
ATOM 795 N N . ASP A 1 101 ? -12.948 21.280 -0.431 1.00 46.16 101 ASP A N 1
ATOM 796 C CA . ASP A 1 101 ? -13.371 20.640 -1.688 1.00 46.16 101 ASP A CA 1
ATOM 797 C C . ASP A 1 101 ? -12.904 21.435 -2.927 1.00 46.16 101 ASP A C 1
ATOM 799 O O . ASP A 1 101 ? -13.698 21.886 -3.751 1.00 46.16 101 ASP A O 1
ATOM 803 N N . SER A 1 102 ? -11.601 21.644 -3.068 1.00 47.31 102 SER A N 1
ATOM 804 C CA . SER A 1 102 ? -10.999 22.029 -4.327 1.00 47.31 102 SER A CA 1
ATOM 805 C C . SER A 1 102 ? -11.150 20.850 -5.282 1.00 47.31 102 SER A C 1
ATOM 807 O O . SER A 1 102 ? -11.133 19.687 -4.863 1.00 47.31 102 SER A O 1
ATOM 809 N N . ASP A 1 103 ? -11.375 21.147 -6.561 1.00 46.47 103 ASP A N 1
ATOM 810 C CA . ASP A 1 103 ? -11.421 20.176 -7.655 1.00 46.47 103 ASP A CA 1
ATOM 811 C C . ASP A 1 103 ? -10.020 19.564 -7.864 1.00 46.47 103 ASP A C 1
ATOM 813 O O . ASP A 1 103 ? -9.356 19.775 -8.874 1.00 46.47 103 ASP A O 1
ATOM 817 N N . GLU A 1 104 ? -9.532 18.869 -6.835 1.00 54.47 104 GLU A N 1
ATOM 818 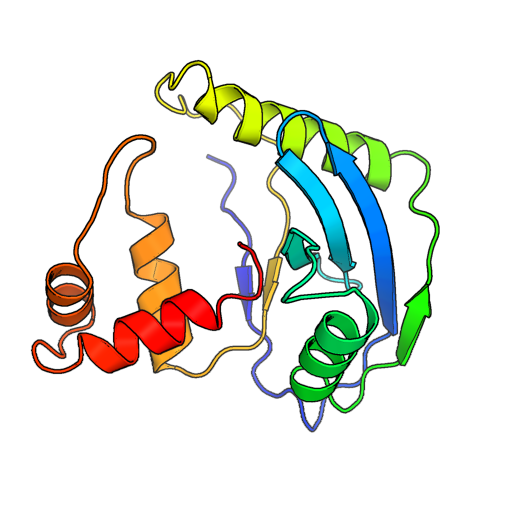C CA . GLU A 1 104 ? -8.230 18.231 -6.756 1.00 54.47 104 GLU A CA 1
ATOM 819 C C . GLU A 1 104 ? -8.147 17.126 -7.802 1.00 54.47 104 GLU A C 1
ATOM 821 O O . GLU A 1 104 ? -9.027 16.265 -7.895 1.00 54.47 104 GLU A O 1
ATOM 826 N N . GLU A 1 105 ? -7.040 17.122 -8.541 1.00 56.97 105 GLU A N 1
ATOM 827 C CA . GLU A 1 105 ? -6.644 16.018 -9.405 1.00 56.97 105 GLU A CA 1
ATOM 828 C C . GLU A 1 105 ? -6.640 14.720 -8.579 1.00 56.97 105 GLU A C 1
ATOM 830 O O . GLU A 1 105 ? -5.828 14.504 -7.673 1.00 56.97 105 GLU A O 1
ATOM 835 N N . SER A 1 106 ? -7.631 13.865 -8.827 1.00 68.94 106 SER A N 1
ATOM 836 C CA . SER A 1 106 ? -7.773 12.599 -8.123 1.00 68.94 106 SER A CA 1
ATOM 837 C C . SER A 1 106 ? -6.921 11.543 -8.813 1.00 68.94 106 SER A C 1
ATOM 839 O O . SER A 1 106 ? -7.131 11.249 -9.988 1.00 68.94 106 SER A O 1
ATOM 841 N N . LEU A 1 107 ? -5.999 10.924 -8.075 1.00 80.56 107 LEU A N 1
ATOM 842 C CA . LEU A 1 107 ? -5.288 9.745 -8.563 1.00 80.56 107 LEU A CA 1
ATOM 843 C C . LEU A 1 107 ? -6.249 8.554 -8.605 1.00 80.56 107 LEU A C 1
ATOM 845 O O . LEU A 1 107 ? -6.747 8.112 -7.564 1.00 80.56 107 LEU A O 1
ATOM 849 N N . ASP A 1 108 ? -6.476 8.022 -9.803 1.00 89.31 108 ASP A N 1
ATOM 850 C CA . ASP A 1 108 ? -7.195 6.766 -9.988 1.00 89.31 108 ASP A CA 1
ATOM 851 C C . ASP A 1 108 ? -6.383 5.618 -9.378 1.00 89.31 108 ASP A C 1
ATOM 853 O O . ASP A 1 108 ? -5.174 5.490 -9.606 1.00 89.31 108 ASP A O 1
ATOM 857 N N . LEU A 1 109 ? -7.052 4.767 -8.598 1.00 92.44 109 LEU A N 1
ATOM 858 C CA . LEU A 1 109 ? -6.426 3.621 -7.941 1.00 92.44 109 LEU A CA 1
ATOM 859 C C . LEU A 1 109 ? -6.954 2.324 -8.546 1.00 92.44 109 LEU A C 1
ATOM 861 O O . LEU A 1 109 ? -8.163 2.122 -8.611 1.00 92.44 109 LEU A O 1
ATOM 865 N N . HIS A 1 110 ? -6.065 1.405 -8.913 1.00 94.44 110 HIS A N 1
ATOM 866 C CA . HIS A 1 110 ? -6.418 0.074 -9.403 1.00 94.44 110 HIS A CA 1
ATOM 867 C C . HIS A 1 110 ? -5.906 -0.990 -8.429 1.00 94.44 110 HIS A C 1
ATOM 869 O O . HIS A 1 110 ? -4.730 -1.348 -8.436 1.00 94.44 110 HIS A O 1
ATOM 875 N N . LEU A 1 111 ? -6.781 -1.473 -7.542 1.00 94.44 111 LEU A N 1
ATOM 876 C CA . LEU A 1 111 ? -6.381 -2.246 -6.362 1.00 94.44 111 LEU A CA 1
ATOM 877 C C . LEU A 1 111 ? -6.961 -3.663 -6.344 1.00 94.44 111 LEU A C 1
ATOM 879 O O . LEU A 1 111 ? -8.112 -3.902 -6.711 1.00 94.44 111 LEU A O 1
ATOM 883 N N . ILE A 1 112 ? -6.175 -4.592 -5.794 1.00 93.75 112 ILE A N 1
ATOM 884 C CA . ILE A 1 112 ? -6.592 -5.954 -5.438 1.00 93.75 112 ILE A CA 1
ATOM 885 C C . ILE A 1 112 ? -6.590 -6.071 -3.916 1.00 93.75 112 ILE A C 1
ATOM 887 O O . ILE A 1 112 ? -5.587 -5.764 -3.265 1.00 93.75 112 ILE A O 1
ATOM 891 N N . ALA A 1 113 ? -7.704 -6.540 -3.355 1.00 92.81 113 ALA A N 1
ATOM 892 C CA . ALA A 1 113 ? -7.877 -6.709 -1.917 1.00 92.81 113 ALA A CA 1
ATOM 893 C C . ALA A 1 113 ? -8.829 -7.851 -1.591 1.00 92.81 113 ALA A C 1
ATOM 895 O O . ALA A 1 113 ? -9.798 -8.100 -2.312 1.00 92.81 113 ALA A O 1
ATOM 896 N N . ARG A 1 114 ? -8.618 -8.489 -0.440 1.00 93.31 114 ARG A N 1
ATOM 897 C CA . ARG A 1 114 ? -9.623 -9.377 0.152 1.00 93.31 114 ARG A CA 1
ATOM 898 C C . ARG A 1 114 ? -10.810 -8.551 0.669 1.00 93.31 114 ARG A C 1
ATOM 900 O O . ARG A 1 114 ? -10.623 -7.392 1.041 1.00 93.31 114 ARG A O 1
ATOM 907 N N . PRO A 1 115 ? -12.019 -9.132 0.797 1.00 94.31 115 PRO A N 1
ATOM 908 C CA . PRO A 1 115 ? -13.202 -8.394 1.258 1.00 94.31 115 PRO A CA 1
ATOM 909 C C . PRO A 1 115 ? -13.005 -7.651 2.589 1.00 94.31 115 PRO A C 1
ATOM 911 O O . PRO A 1 115 ? -13.451 -6.512 2.748 1.00 94.31 115 PRO A O 1
ATOM 914 N N . PHE A 1 116 ? -12.289 -8.269 3.534 1.00 95.00 116 PHE A N 1
ATOM 915 C CA . PHE A 1 116 ? -11.971 -7.646 4.817 1.00 95.00 116 PHE A CA 1
ATOM 916 C C . PHE A 1 116 ? -10.998 -6.466 4.669 1.00 95.00 116 PHE A C 1
ATOM 918 O O . PHE A 1 116 ? -11.243 -5.404 5.230 1.00 95.00 116 PHE A O 1
ATOM 925 N N . GLU A 1 117 ? -9.939 -6.615 3.868 1.00 95.69 117 GLU A N 1
ATOM 926 C CA . GLU A 1 117 ? -8.977 -5.537 3.592 1.00 95.69 117 GLU A CA 1
ATOM 927 C C . GLU A 1 117 ? -9.650 -4.351 2.914 1.00 95.69 117 GLU A C 1
ATOM 929 O O . GLU A 1 117 ? -9.515 -3.229 3.387 1.00 95.69 117 GLU A O 1
ATOM 934 N N . LYS A 1 118 ? -10.462 -4.611 1.882 1.00 95.12 118 LYS A N 1
ATOM 935 C CA . LYS A 1 118 ? -11.279 -3.591 1.220 1.00 95.12 118 LYS A CA 1
ATOM 936 C C . LYS A 1 118 ? -12.134 -2.821 2.227 1.00 95.12 118 LYS A C 1
ATOM 938 O O . LYS A 1 118 ? -12.169 -1.596 2.192 1.00 95.12 118 LYS A O 1
ATOM 943 N N . SER A 1 119 ? -12.792 -3.531 3.144 1.00 95.56 119 SER A N 1
ATOM 944 C CA . SER A 1 119 ? -13.625 -2.903 4.176 1.00 95.56 119 SER A CA 1
ATOM 945 C C . SER A 1 119 ? -12.801 -2.020 5.116 1.00 95.56 119 SER A C 1
ATOM 947 O O . SER A 1 119 ? -13.222 -0.907 5.416 1.00 95.56 119 SER A O 1
ATOM 949 N N . VAL A 1 120 ? -11.620 -2.482 5.540 1.00 97.00 120 VAL A N 1
ATOM 950 C CA . VAL A 1 120 ? -10.696 -1.708 6.384 1.00 97.00 120 VAL A CA 1
ATOM 951 C C . VAL A 1 120 ? -10.179 -0.471 5.648 1.00 97.00 120 VAL A C 1
ATOM 953 O O . VAL A 1 120 ? -10.270 0.626 6.188 1.00 97.00 120 VAL A O 1
ATOM 956 N N . TRP A 1 121 ? -9.690 -0.609 4.413 1.00 95.56 121 TRP A N 1
ATOM 957 C CA . TRP A 1 121 ? -9.130 0.506 3.640 1.00 95.56 121 TRP A CA 1
ATOM 958 C C . TRP A 1 121 ? -10.176 1.582 3.337 1.00 95.56 121 TRP A C 1
ATOM 960 O O . TRP A 1 121 ? -9.881 2.769 3.432 1.00 95.56 121 TRP A O 1
ATOM 970 N N . LEU A 1 122 ? -11.429 1.192 3.083 1.00 94.00 122 LEU A N 1
ATOM 971 C CA . LEU A 1 122 ? -12.532 2.146 2.949 1.00 94.00 122 LEU A CA 1
ATOM 972 C C . LEU A 1 122 ? -12.831 2.907 4.253 1.00 94.00 122 LEU A C 1
ATOM 974 O O . LEU A 1 122 ? -13.280 4.048 4.180 1.00 94.00 122 LEU A O 1
ATOM 978 N N . GLN A 1 123 ? -12.582 2.323 5.435 1.00 95.25 123 GLN A N 1
ATOM 979 C CA . GLN A 1 123 ? -12.678 3.065 6.701 1.00 95.25 123 GLN A CA 1
ATOM 980 C C . GLN A 1 123 ? -11.495 4.015 6.905 1.00 95.25 123 GLN A C 1
ATOM 982 O O . GLN A 1 123 ? -11.702 5.107 7.423 1.00 95.25 123 GLN A O 1
ATOM 987 N N . LEU A 1 124 ? -10.283 3.648 6.467 1.00 92.94 124 LEU A N 1
ATOM 988 C CA . LEU A 1 124 ? -9.115 4.538 6.550 1.00 92.94 124 LEU A CA 1
ATOM 989 C C . LEU A 1 124 ? -9.354 5.854 5.804 1.00 92.94 124 LEU A C 1
ATOM 991 O O . LEU A 1 124 ? -9.033 6.916 6.322 1.00 92.94 124 LEU A O 1
ATOM 995 N N . LEU A 1 125 ? -10.004 5.798 4.638 1.00 89.94 125 LEU A N 1
ATOM 996 C CA . LEU A 1 125 ? -10.345 6.985 3.841 1.00 89.94 125 LEU A CA 1
ATOM 997 C C . LEU A 1 125 ? -11.339 7.939 4.519 1.00 89.94 125 LEU A C 1
ATOM 999 O O . LEU A 1 125 ? -11.506 9.062 4.053 1.00 89.94 125 LEU A O 1
ATOM 1003 N N . ARG A 1 126 ? -12.016 7.498 5.585 1.00 89.94 126 ARG A N 1
ATOM 1004 C CA . ARG A 1 126 ? -12.957 8.315 6.364 1.00 89.94 126 ARG A CA 1
ATOM 1005 C C . ARG A 1 126 ? -12.298 9.004 7.555 1.00 89.94 126 ARG A C 1
ATOM 1007 O O . ARG A 1 126 ? -12.959 9.804 8.209 1.00 89.94 126 ARG A O 1
ATOM 1014 N N . ILE A 1 127 ? -11.042 8.677 7.865 1.00 88.56 127 ILE A N 1
ATOM 1015 C CA . ILE A 1 127 ? -10.292 9.339 8.931 1.00 88.56 127 ILE A CA 1
ATOM 1016 C C . ILE A 1 127 ? -9.890 10.728 8.414 1.00 88.56 127 ILE A C 1
ATOM 1018 O O . ILE A 1 127 ? -9.202 10.806 7.394 1.00 88.56 127 ILE A O 1
ATOM 1022 N N . PRO A 1 128 ? -10.314 11.825 9.069 1.00 85.25 128 PRO A N 1
ATOM 1023 C CA . PRO A 1 128 ? -9.931 13.167 8.646 1.00 85.25 128 PRO A CA 1
ATOM 1024 C C . PRO A 1 128 ? -8.417 13.382 8.733 1.00 85.25 128 PRO A C 1
ATOM 1026 O O . PRO A 1 128 ? -7.744 12.803 9.589 1.00 85.25 128 PRO A O 1
ATOM 1029 N N . ALA A 1 129 ? -7.885 14.261 7.883 1.00 80.50 129 ALA A N 1
ATOM 1030 C CA . ALA A 1 129 ? -6.482 14.655 7.953 1.00 80.50 129 ALA A CA 1
ATOM 1031 C C . ALA A 1 129 ? -6.133 15.203 9.353 1.00 80.50 129 ALA A C 1
ATOM 1033 O O . ALA A 1 129 ? -6.924 15.918 9.969 1.00 80.50 129 ALA A O 1
ATOM 1034 N N . GLY A 1 130 ? -4.959 14.830 9.871 1.00 82.31 130 GLY A N 1
ATOM 1035 C CA . GLY A 1 130 ? -4.502 15.210 11.214 1.00 82.31 130 GLY A CA 1
ATOM 1036 C C . GLY A 1 130 ? -5.168 14.459 12.376 1.00 82.31 130 GLY A C 1
ATOM 1037 O O . GLY A 1 130 ? -4.822 14.705 13.528 1.00 82.31 130 GLY A O 1
ATOM 1038 N N . GLN A 1 131 ? -6.097 13.534 12.108 1.00 89.12 131 GLN A N 1
ATOM 1039 C CA . GLN A 1 131 ? -6.739 12.707 13.133 1.00 89.12 131 GLN A CA 1
ATOM 1040 C C . GLN A 1 131 ? -6.166 11.288 13.158 1.00 89.12 131 GLN A C 1
ATOM 1042 O O . GLN A 1 131 ? -5.611 10.792 12.179 1.00 89.12 131 GLN A O 1
ATOM 1047 N N . THR A 1 132 ? -6.334 10.607 14.292 1.00 92.81 132 THR A N 1
ATOM 1048 C CA . THR A 1 132 ? -5.928 9.205 14.457 1.00 92.81 132 THR A CA 1
ATOM 1049 C C . THR A 1 132 ? -7.104 8.340 14.889 1.00 92.81 132 THR A C 1
ATOM 1051 O O . THR A 1 132 ? -8.081 8.810 15.470 1.00 92.81 132 THR A O 1
ATOM 1054 N N . CYS A 1 133 ? -7.019 7.046 14.586 1.00 93.88 133 CYS A N 1
ATOM 1055 C CA . CYS A 1 133 ? -8.006 6.053 14.981 1.00 93.88 133 CYS A CA 1
ATOM 1056 C C . CYS A 1 133 ? -7.285 4.769 15.399 1.00 93.88 133 CYS A C 1
ATOM 1058 O O . CYS A 1 133 ? -6.321 4.348 14.760 1.00 93.88 133 CYS A O 1
ATOM 1060 N N . SER A 1 134 ? -7.745 4.134 16.473 1.00 97.06 134 SER A N 1
ATOM 1061 C CA . SER A 1 134 ? -7.208 2.850 16.918 1.00 97.06 134 SER A CA 1
ATOM 1062 C C . SER A 1 134 ? -7.700 1.702 16.035 1.00 97.06 134 SER A C 1
ATOM 1064 O O . SER A 1 134 ? -8.819 1.709 15.515 1.00 97.06 134 SER A O 1
ATOM 1066 N N . TYR A 1 135 ? -6.908 0.632 15.948 1.00 97.44 135 TYR A N 1
ATOM 1067 C CA . TYR A 1 135 ? -7.335 -0.588 15.257 1.00 97.44 135 TYR A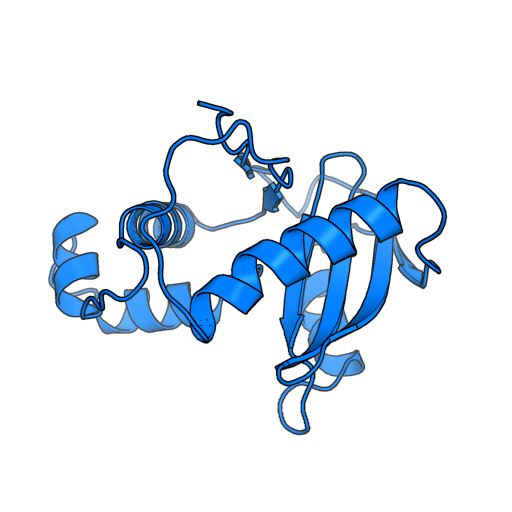 CA 1
ATOM 1068 C C . TYR A 1 135 ? -8.623 -1.189 15.837 1.00 97.44 135 TYR A C 1
ATOM 1070 O O . TYR A 1 135 ? -9.415 -1.762 15.093 1.00 97.44 135 TYR A O 1
ATOM 1078 N N . GLY A 1 136 ? -8.870 -1.025 17.143 1.00 97.62 136 GLY A N 1
ATOM 1079 C CA . GLY A 1 136 ? -10.110 -1.458 17.792 1.00 97.62 136 GLY A CA 1
ATOM 1080 C C . GLY A 1 136 ? -11.338 -0.673 17.323 1.00 97.62 136 GLY A C 1
ATOM 1081 O O . GLY A 1 136 ? -12.383 -1.270 17.072 1.00 97.62 136 GLY A O 1
ATOM 1082 N N . GLN A 1 137 ? -11.206 0.641 17.130 1.00 97.56 137 GLN A N 1
ATOM 1083 C CA . GLN A 1 137 ? -12.282 1.475 16.586 1.00 97.56 137 GLN A CA 1
ATOM 1084 C C . GLN A 1 137 ? -12.605 1.086 15.138 1.00 97.56 137 GLN A C 1
ATOM 1086 O O . GLN A 1 137 ? -13.769 0.869 14.807 1.00 97.56 137 GLN A O 1
ATOM 1091 N N . ILE A 1 138 ? -11.592 0.883 14.289 1.00 97.62 138 ILE A N 1
ATOM 1092 C CA . ILE A 1 138 ? -11.823 0.390 12.921 1.00 97.62 138 ILE A CA 1
ATOM 1093 C C . ILE A 1 138 ? -12.471 -1.001 12.948 1.00 97.62 138 ILE A C 1
ATOM 1095 O O . ILE A 1 138 ? -13.404 -1.253 12.187 1.00 97.62 138 ILE A O 1
ATOM 1099 N N . ALA A 1 139 ? -12.037 -1.891 13.847 1.00 97.88 139 ALA A N 1
ATOM 1100 C CA . ALA A 1 139 ? -12.618 -3.224 14.012 1.00 97.88 139 ALA A CA 1
ATOM 1101 C C . ALA A 1 139 ? -14.125 -3.164 14.343 1.00 97.88 139 ALA A C 1
ATOM 1103 O O . ALA A 1 139 ? -14.913 -3.944 13.803 1.00 97.88 139 ALA A O 1
ATOM 1104 N N . GLN A 1 140 ? -14.550 -2.206 15.173 1.00 97.25 140 GLN A N 1
ATOM 1105 C CA . GLN A 1 140 ? -15.969 -1.943 15.438 1.00 97.25 140 GLN A CA 1
ATOM 1106 C C . GLN A 1 140 ? -16.705 -1.443 14.187 1.00 97.25 140 GLN A C 1
ATOM 1108 O O . GLN A 1 140 ? -17.775 -1.963 13.867 1.00 97.25 140 GLN A O 1
ATOM 1113 N N . LEU A 1 141 ? -16.120 -0.498 13.442 1.00 96.38 141 LEU A N 1
ATOM 1114 C CA . LEU A 1 141 ? -16.716 0.063 12.221 1.00 96.38 141 LEU A CA 1
ATOM 1115 C C . LEU A 1 141 ? -16.914 -0.987 11.119 1.00 96.38 141 LEU A C 1
ATOM 1117 O O . LEU A 1 141 ? -17.923 -0.962 10.415 1.00 96.38 141 LEU A O 1
ATOM 1121 N N . VAL A 1 142 ? -16.004 -1.960 11.005 1.00 95.94 142 VAL A N 1
ATOM 1122 C CA . VAL A 1 142 ? -16.143 -3.099 10.075 1.00 95.94 142 VAL A CA 1
ATOM 1123 C C . VAL A 1 142 ? -16.985 -4.250 10.646 1.00 95.94 142 VAL A C 1
ATOM 1125 O O . VAL A 1 142 ? -16.971 -5.354 10.104 1.00 95.94 142 VAL A O 1
ATOM 1128 N N . LYS A 1 143 ? -17.734 -4.005 11.732 1.00 95.81 143 LYS A N 1
ATOM 1129 C CA . LYS A 1 143 ? -18.643 -4.959 12.394 1.00 95.81 143 LYS A CA 1
ATOM 1130 C C . LYS A 1 143 ? -17.958 -6.244 12.877 1.00 95.81 143 LYS A C 1
ATOM 1132 O O . LYS A 1 143 ? -18.584 -7.299 12.946 1.00 95.81 143 LYS A O 1
ATOM 1137 N N . ASN A 1 144 ? -16.682 -6.162 13.254 1.00 95.44 144 ASN A N 1
ATOM 1138 C CA . ASN A 1 144 ? -15.948 -7.268 13.865 1.00 95.44 144 ASN A CA 1
ATOM 1139 C C . ASN A 1 144 ? -15.065 -6.772 15.026 1.00 95.44 144 ASN A C 1
ATOM 1141 O O . ASN A 1 144 ? -13.846 -6.678 14.879 1.00 95.44 144 ASN A O 1
ATOM 1145 N N . PRO A 1 145 ? -15.645 -6.475 16.207 1.00 95.38 145 PRO A N 1
ATOM 1146 C CA . PRO A 1 145 ? -14.932 -5.819 17.311 1.00 95.38 145 PRO A CA 1
ATOM 1147 C C . PRO A 1 145 ? -13.693 -6.568 17.829 1.00 95.38 145 PRO A C 1
ATOM 1149 O O . PRO A 1 145 ? -12.809 -5.962 18.427 1.00 95.38 145 PRO A O 1
ATOM 1152 N N . ARG A 1 146 ? -13.601 -7.885 17.598 1.00 96.56 146 ARG A N 1
ATOM 1153 C CA . ARG A 1 146 ? -12.463 -8.720 18.025 1.00 96.56 146 ARG A CA 1
ATOM 1154 C C . ARG A 1 146 ? -11.322 -8.764 16.999 1.00 96.56 146 ARG A C 1
ATOM 1156 O O . ARG A 1 146 ? -10.291 -9.375 17.259 1.00 96.56 146 ARG A O 1
ATOM 1163 N N . ALA A 1 147 ? -11.469 -8.110 15.848 1.00 96.81 147 ALA A N 1
ATOM 1164 C CA . ALA A 1 147 ? -10.534 -8.196 14.729 1.00 96.81 147 ALA A CA 1
ATOM 1165 C C . ALA A 1 147 ? -9.406 -7.149 14.738 1.00 96.81 147 ALA A C 1
ATOM 1167 O O . ALA A 1 147 ? -8.783 -6.943 13.703 1.00 96.81 147 ALA A O 1
ATOM 1168 N N . SER A 1 148 ? -9.088 -6.515 15.873 1.00 97.38 148 SER A N 1
ATOM 1169 C CA . SER A 1 148 ? -8.044 -5.471 15.957 1.00 97.38 148 SER A CA 1
ATOM 1170 C C . SER A 1 148 ? -6.699 -5.899 15.334 1.00 97.38 148 SER A C 1
ATOM 1172 O O . SER A 1 148 ? -6.128 -5.185 14.512 1.00 97.38 148 SER A O 1
ATOM 1174 N N . ARG A 1 149 ? -6.227 -7.126 15.607 1.00 97.56 149 ARG A N 1
ATOM 1175 C CA . ARG A 1 149 ? -4.995 -7.658 14.989 1.00 97.56 149 ARG A CA 1
ATOM 1176 C C . ARG A 1 149 ? -5.125 -7.852 13.474 1.00 97.56 149 ARG A C 1
ATOM 1178 O O . ARG A 1 149 ? -4.182 -7.587 12.734 1.00 97.56 149 ARG A O 1
ATOM 1185 N N . ALA A 1 150 ? -6.285 -8.310 13.005 1.00 97.44 150 ALA A N 1
ATOM 1186 C CA . ALA A 1 150 ? -6.541 -8.471 11.577 1.00 97.44 150 ALA A CA 1
ATOM 1187 C C . ALA A 1 150 ? -6.626 -7.113 10.864 1.00 97.44 150 ALA A C 1
ATOM 1189 O O . ALA A 1 150 ? -6.157 -7.004 9.735 1.00 97.44 150 ALA A O 1
ATOM 1190 N N . VAL A 1 151 ? -7.156 -6.079 11.529 1.00 98.06 151 VAL A N 1
ATOM 1191 C CA . VAL A 1 151 ? -7.110 -4.693 11.045 1.00 98.06 151 VAL A CA 1
ATOM 1192 C C . VAL A 1 151 ? -5.662 -4.238 10.896 1.00 98.06 151 VAL A C 1
ATOM 1194 O O . VAL A 1 151 ? -5.307 -3.782 9.817 1.00 98.06 151 VAL A O 1
ATOM 1197 N N . GLY A 1 152 ? -4.808 -4.432 11.908 1.00 97.19 152 GLY A N 1
ATOM 1198 C CA . GLY A 1 152 ? -3.382 -4.092 11.805 1.00 97.19 152 GLY A CA 1
ATOM 1199 C C . GLY A 1 152 ? -2.694 -4.775 10.615 1.00 97.19 152 GLY A C 1
ATOM 1200 O O . GLY A 1 152 ? -1.984 -4.129 9.848 1.00 97.19 152 GLY A O 1
ATOM 1201 N N . ASN A 1 153 ? -2.989 -6.058 10.382 1.00 97.06 153 ASN A N 1
ATOM 1202 C CA . ASN A 1 153 ? -2.500 -6.774 9.200 1.00 97.06 153 ASN A CA 1
ATOM 1203 C C . ASN A 1 153 ? -3.056 -6.204 7.884 1.00 97.06 153 ASN A C 1
ATOM 1205 O O . ASN A 1 153 ? -2.340 -6.169 6.890 1.00 97.06 153 ASN A O 1
ATOM 1209 N N . ALA A 1 154 ? -4.325 -5.795 7.838 1.00 96.81 154 ALA A N 1
ATOM 1210 C CA . ALA A 1 154 ? -4.915 -5.185 6.648 1.00 96.81 154 ALA A CA 1
ATOM 1211 C C . ALA A 1 154 ? -4.294 -3.813 6.353 1.00 96.81 154 ALA A C 1
ATOM 1213 O O . ALA A 1 154 ? -3.993 -3.527 5.198 1.00 96.81 154 ALA A O 1
ATOM 1214 N N . VAL A 1 155 ? -4.046 -3.002 7.385 1.00 96.44 155 VAL A N 1
ATOM 1215 C CA . VAL A 1 155 ? -3.345 -1.713 7.276 1.00 96.44 155 VAL A CA 1
ATOM 1216 C C . VAL A 1 155 ? -1.932 -1.921 6.730 1.00 96.44 155 VAL A C 1
ATOM 1218 O O . VAL A 1 155 ? -1.579 -1.302 5.735 1.00 96.44 155 VAL A O 1
ATOM 1221 N N . GLY A 1 156 ? -1.162 -2.861 7.289 1.00 94.06 156 GLY A N 1
ATOM 1222 C CA . GLY A 1 156 ? 0.192 -3.167 6.806 1.00 94.06 156 GLY A CA 1
ATOM 1223 C C . GLY A 1 156 ? 0.255 -3.792 5.403 1.00 94.06 156 GLY A C 1
ATOM 1224 O O . GLY A 1 156 ? 1.313 -3.799 4.785 1.00 94.06 156 GLY A O 1
ATOM 1225 N N . ASN A 1 157 ? -0.864 -4.315 4.891 1.00 93.81 157 ASN A N 1
ATOM 1226 C CA . ASN A 1 157 ? -0.982 -4.859 3.534 1.00 93.81 157 ASN A CA 1
ATOM 1227 C C . ASN A 1 157 ? -1.560 -3.855 2.521 1.00 93.81 157 ASN A C 1
ATOM 1229 O O . ASN A 1 157 ? -1.787 -4.235 1.363 1.00 93.81 157 ASN A O 1
ATOM 1233 N N . ASN A 1 158 ? -1.831 -2.614 2.932 1.00 94.88 158 ASN A N 1
ATOM 1234 C CA . ASN A 1 158 ? -2.289 -1.562 2.033 1.00 94.88 158 ASN A CA 1
ATOM 1235 C C . ASN A 1 158 ? -1.199 -1.280 0.978 1.00 94.88 158 ASN A C 1
ATOM 1237 O O . ASN A 1 158 ? -0.074 -0.974 1.358 1.00 94.88 158 ASN A O 1
ATOM 1241 N N . PRO A 1 159 ? -1.487 -1.420 -0.331 1.00 93.75 159 PRO A N 1
ATOM 1242 C CA . PRO A 1 159 ? -0.489 -1.204 -1.375 1.00 93.75 159 PRO A CA 1
ATOM 1243 C C . PRO A 1 159 ? -0.262 0.281 -1.685 1.00 93.75 159 PRO A C 1
ATOM 1245 O O . PRO A 1 159 ? 0.582 0.580 -2.517 1.00 93.75 159 PRO A O 1
ATOM 1248 N N . VAL A 1 160 ? -1.035 1.189 -1.083 1.00 92.38 160 VAL A N 1
ATOM 1249 C CA . VAL A 1 160 ? -0.925 2.641 -1.259 1.00 92.38 160 VAL A CA 1
ATOM 1250 C C . VAL A 1 160 ? -0.778 3.262 0.130 1.00 92.38 160 VAL A C 1
ATOM 1252 O O . VAL A 1 160 ? -1.781 3.480 0.818 1.00 92.38 160 VAL A O 1
ATOM 1255 N N . SER A 1 161 ? 0.466 3.465 0.567 1.00 80.56 161 SER A N 1
ATOM 1256 C CA . SER A 1 161 ? 0.823 3.884 1.933 1.00 80.56 161 SER A CA 1
ATOM 1257 C C . SER A 1 161 ? 1.965 4.883 1.974 1.00 80.56 161 SER A C 1
ATOM 1259 O O . SER A 1 161 ? 2.944 4.646 1.231 1.00 80.56 161 SER A O 1
#

Foldseek 3Di:
DPPQAEAEDADLPPDEWEKEWDWDQDPPQGIWIWIATPQFTAFIDHADPVRHPVNLVVLVCVQNVRYDYDYDDDDDPVVVLVCVLCCVVVVCVVPVDFPDPDPRDRTHYYYYDDPLLVLLVVVVVVAGPPGDDQLQRSCVVSVHNVCSVVSVVSVVSPRYD

Sequence (161 aa):
MADKKIIWQNSARTFSENLGYDTLHLDPVGTLLVCHSSKGICYLGILNKENPITKTLEKIQLRWPLCNLQKEIFSGTFKNSLESTLNLKMGIIDNPKPLEDSDEESLDLHLIARPFEKSVWLQLLRIPAGQTCSYGQIAQLVKNPRASRAVGNAVGNNPVS

pLDDT: mean 85.66, std 14.76, range [31.88, 98.06]